Protein AF-A0A8J4QZ03-F1 (afdb_monomer_lite)

Structure (mmCIF, N/CA/C/O backbone):
data_AF-A0A8J4QZ03-F1
#
_entry.id   AF-A0A8J4QZ03-F1
#
loop_
_atom_site.group_PDB
_atom_site.id
_atom_site.type_symbol
_atom_site.label_atom_id
_atom_site.label_alt_id
_atom_site.label_comp_id
_atom_site.label_asym_id
_atom_site.label_entity_id
_atom_site.label_seq_id
_atom_site.pdbx_PDB_ins_code
_atom_site.Cartn_x
_atom_site.Cartn_y
_atom_site.Cartn_z
_atom_site.occupancy
_atom_site.B_iso_or_equiv
_atom_site.auth_seq_id
_atom_site.auth_comp_id
_atom_site.auth_asym_id
_atom_site.auth_atom_id
_atom_site.pdbx_PDB_model_num
ATOM 1 N N . MET A 1 1 ? -11.350 -13.907 9.955 1.00 65.81 1 MET A N 1
ATOM 2 C CA . MET A 1 1 ? -10.032 -13.743 9.320 1.00 65.81 1 MET A CA 1
ATOM 3 C C . MET A 1 1 ? -10.168 -13.175 7.910 1.00 65.81 1 MET A C 1
ATOM 5 O O . MET A 1 1 ? -9.993 -11.976 7.788 1.00 65.81 1 MET A O 1
ATOM 9 N N . GLU A 1 2 ? -10.685 -13.909 6.910 1.00 81.50 2 GLU A N 1
ATOM 10 C CA . GLU A 1 2 ? -10.720 -13.443 5.498 1.00 81.50 2 GLU A CA 1
ATOM 11 C C . GLU A 1 2 ? -11.316 -12.037 5.253 1.00 81.50 2 GLU A C 1
ATOM 13 O O . GLU A 1 2 ? -10.831 -11.288 4.402 1.00 81.50 2 GLU A O 1
ATOM 18 N N . CYS A 1 3 ? -12.365 -11.654 5.993 1.00 89.00 3 CYS A N 1
ATOM 19 C CA . CYS A 1 3 ? -12.961 -10.316 5.897 1.00 89.00 3 CYS A CA 1
ATOM 20 C C . CYS A 1 3 ? -12.033 -9.217 6.450 1.00 89.00 3 CYS A C 1
ATOM 22 O O . CYS A 1 3 ? -11.897 -8.163 5.829 1.00 89.00 3 CYS A O 1
ATOM 24 N N . LEU A 1 4 ? -11.366 -9.479 7.582 1.00 94.00 4 LEU A N 1
ATOM 25 C CA . LEU A 1 4 ? -10.392 -8.561 8.176 1.00 94.00 4 LEU A CA 1
ATOM 26 C C . LEU A 1 4 ? -9.194 -8.392 7.240 1.00 94.00 4 LEU A C 1
ATOM 28 O O . LEU A 1 4 ? -8.850 -7.261 6.917 1.00 94.00 4 LEU A O 1
ATOM 32 N N . ASP A 1 5 ? -8.647 -9.492 6.720 1.00 93.31 5 ASP A N 1
ATOM 33 C CA . ASP A 1 5 ? -7.502 -9.464 5.799 1.00 93.31 5 ASP A CA 1
ATOM 34 C C . ASP A 1 5 ? -7.834 -8.695 4.510 1.00 93.31 5 ASP A C 1
ATOM 36 O O . ASP A 1 5 ? -7.033 -7.907 4.002 1.00 93.31 5 ASP A O 1
ATOM 40 N N . SER A 1 6 ? -9.056 -8.869 3.993 1.00 94.38 6 SER A N 1
ATOM 41 C CA . SER A 1 6 ? -9.525 -8.151 2.805 1.00 94.38 6 SER A CA 1
ATOM 42 C C . SER A 1 6 ? -9.676 -6.652 3.061 1.00 94.38 6 SER A C 1
ATOM 44 O O . SER A 1 6 ? -9.215 -5.852 2.250 1.00 94.38 6 SER A O 1
ATOM 46 N N . LEU A 1 7 ? -10.294 -6.250 4.178 1.00 96.62 7 LEU A N 1
ATOM 47 C CA . LEU A 1 7 ? -10.425 -4.835 4.547 1.00 96.62 7 LEU A CA 1
ATOM 48 C C . LEU A 1 7 ? -9.070 -4.205 4.872 1.00 96.62 7 LEU A C 1
ATOM 50 O O . LEU A 1 7 ? -8.825 -3.055 4.513 1.00 96.62 7 LEU A O 1
ATOM 54 N N . HIS A 1 8 ? -8.172 -4.963 5.491 1.00 97.19 8 HIS A N 1
ATOM 55 C CA . HIS A 1 8 ? -6.810 -4.537 5.754 1.00 97.19 8 HIS A CA 1
ATOM 56 C C . HIS A 1 8 ? -6.030 -4.289 4.455 1.00 97.19 8 HIS A C 1
ATOM 58 O O . HIS A 1 8 ? -5.353 -3.272 4.335 1.00 97.19 8 HIS A O 1
ATOM 64 N N . ALA A 1 9 ? -6.197 -5.128 3.429 1.00 96.81 9 ALA A N 1
ATOM 65 C CA . ALA A 1 9 ? -5.611 -4.870 2.114 1.00 96.81 9 ALA A CA 1
ATOM 66 C C . ALA A 1 9 ? -6.132 -3.566 1.477 1.00 96.81 9 ALA A C 1
ATOM 68 O O . ALA A 1 9 ? -5.378 -2.855 0.811 1.00 96.81 9 ALA A O 1
ATOM 69 N N . VAL A 1 10 ? -7.413 -3.232 1.682 1.00 97.06 10 VAL A N 1
ATOM 70 C CA . VAL A 1 10 ? -7.978 -1.941 1.248 1.00 97.06 10 VAL A CA 1
ATOM 71 C C . VAL A 1 10 ? -7.365 -0.791 2.040 1.00 97.06 10 VAL A C 1
ATOM 73 O O . VAL A 1 10 ? -6.988 0.214 1.446 1.00 97.06 10 VAL A O 1
ATOM 76 N N . TYR A 1 11 ? -7.214 -0.948 3.354 1.00 97.62 11 TYR A N 1
ATOM 77 C CA . TYR A 1 11 ? -6.555 0.025 4.223 1.00 97.62 11 TYR A CA 1
ATOM 78 C C . TYR A 1 11 ? -5.121 0.319 3.778 1.00 97.62 11 TYR A C 1
ATOM 80 O O . TYR A 1 11 ? -4.787 1.476 3.532 1.00 97.62 11 TYR A O 1
ATOM 88 N N . GLU A 1 12 ? -4.308 -0.715 3.564 1.00 97.38 12 GLU A N 1
ATOM 89 C CA . GLU A 1 12 ? -2.944 -0.551 3.057 1.00 97.38 12 GLU A CA 1
ATOM 90 C C . GLU A 1 12 ? -2.931 0.085 1.659 1.00 97.38 12 GLU A C 1
ATOM 92 O O . GLU A 1 12 ? -2.078 0.919 1.366 1.00 97.38 12 GLU A O 1
ATOM 97 N N . SER A 1 13 ? -3.919 -0.213 0.807 1.00 96.25 13 SER A N 1
ATOM 98 C CA . SER A 1 13 ? -4.039 0.460 -0.490 1.00 96.25 13 SER A CA 1
ATOM 99 C C . SER A 1 13 ? -4.408 1.938 -0.382 1.00 96.25 13 SER A C 1
ATOM 101 O O . SER A 1 13 ? -3.940 2.723 -1.205 1.00 96.25 13 SER A O 1
ATOM 103 N N . LEU A 1 14 ? -5.235 2.326 0.590 1.00 96.06 14 LEU A N 1
ATOM 104 C CA . LEU A 1 14 ? -5.621 3.721 0.819 1.00 96.06 14 LEU A CA 1
ATOM 105 C C . LEU A 1 14 ? -4.484 4.545 1.432 1.00 96.06 14 LEU A C 1
ATOM 107 O O . LEU A 1 14 ? -4.408 5.741 1.170 1.00 96.06 14 LEU A O 1
ATOM 111 N N . LYS A 1 15 ? -3.561 3.927 2.180 1.00 95.69 15 LYS A N 1
ATOM 112 C CA . LYS A 1 15 ? -2.344 4.603 2.674 1.00 95.69 15 LYS A CA 1
ATOM 113 C C . LYS A 1 15 ? -1.478 5.168 1.546 1.00 95.69 15 LYS A C 1
ATOM 115 O O . LYS A 1 15 ? -0.736 6.120 1.765 1.00 95.69 15 LYS A O 1
ATOM 120 N N . LEU A 1 16 ? -1.587 4.598 0.347 1.00 95.00 16 LEU A N 1
ATOM 121 C CA . LEU A 1 16 ? -0.854 5.025 -0.840 1.00 95.00 16 LEU A CA 1
ATOM 122 C C . LEU A 1 16 ? -1.596 6.080 -1.680 1.00 95.00 16 LEU A C 1
ATOM 124 O O . LEU A 1 16 ? -1.111 6.428 -2.753 1.00 95.00 16 LEU A O 1
ATOM 128 N N . ASP A 1 17 ? -2.754 6.577 -1.239 1.00 93.50 17 ASP A N 1
ATOM 129 C CA . ASP A 1 17 ? -3.542 7.600 -1.938 1.00 93.50 17 ASP A CA 1
ATOM 130 C C . ASP A 1 17 ? -3.870 8.769 -0.994 1.00 93.50 17 ASP A C 1
ATOM 132 O O . ASP A 1 17 ? -4.771 8.695 -0.151 1.00 93.50 17 ASP A O 1
ATOM 136 N N . ILE A 1 18 ? -3.147 9.882 -1.149 1.00 90.38 18 ILE A N 1
ATOM 137 C CA . ILE A 1 18 ? -3.282 11.048 -0.261 1.00 90.38 18 ILE A CA 1
ATOM 138 C C . ILE A 1 18 ? -4.653 11.726 -0.373 1.00 90.38 18 ILE A C 1
ATOM 140 O O . ILE A 1 18 ? -5.092 12.396 0.566 1.00 90.38 18 ILE A O 1
ATOM 144 N N . LEU A 1 19 ? -5.357 11.546 -1.496 1.00 90.62 19 LEU A N 1
ATOM 145 C CA . LEU A 1 19 ? -6.656 12.173 -1.745 1.00 90.62 19 LEU A CA 1
ATOM 146 C C . LEU A 1 19 ? -7.778 11.486 -0.959 1.00 90.62 19 LEU A C 1
ATOM 148 O O . LEU A 1 19 ? -8.842 12.068 -0.747 1.00 90.62 19 LEU A O 1
ATOM 152 N N . ARG A 1 20 ? -7.541 10.258 -0.487 1.00 92.56 20 ARG A N 1
ATOM 153 C CA . ARG A 1 20 ? -8.526 9.410 0.197 1.00 92.56 20 ARG A CA 1
ATOM 154 C C . ARG A 1 20 ? -8.334 9.369 1.716 1.00 92.56 20 ARG A C 1
ATOM 156 O O . ARG A 1 20 ? -8.842 8.468 2.383 1.00 92.56 20 ARG A O 1
ATOM 163 N N . LYS A 1 21 ? -7.654 10.366 2.296 1.00 91.88 21 LYS A N 1
ATOM 164 C CA . LYS A 1 21 ? -7.345 10.424 3.738 1.00 91.88 21 LYS A CA 1
ATOM 165 C C . LYS A 1 21 ? -8.576 10.258 4.640 1.00 91.88 21 LYS A C 1
ATOM 167 O O . LYS A 1 21 ? -8.521 9.523 5.620 1.00 91.88 21 LYS A O 1
ATOM 172 N N . ARG A 1 22 ? -9.702 10.895 4.304 1.00 94.38 22 ARG A N 1
ATOM 173 C CA . ARG A 1 22 ? -10.942 10.778 5.096 1.00 94.38 22 ARG A CA 1
ATOM 174 C C . ARG A 1 22 ? -11.507 9.355 5.077 1.00 94.38 22 ARG A C 1
ATOM 176 O O . ARG A 1 22 ? -12.010 8.882 6.091 1.00 94.38 22 ARG A O 1
ATOM 183 N N . ASP A 1 23 ? -11.427 8.674 3.937 1.00 95.88 23 ASP A N 1
ATOM 184 C CA . ASP A 1 23 ? -11.878 7.287 3.817 1.00 95.88 23 ASP A CA 1
ATOM 185 C C . ASP A 1 23 ? -10.976 6.343 4.615 1.00 95.88 23 ASP A C 1
ATOM 187 O O . ASP A 1 23 ? -11.475 5.433 5.274 1.00 95.88 23 ASP A O 1
ATOM 191 N N . LEU A 1 24 ? -9.663 6.601 4.612 1.00 96.00 24 LEU A N 1
ATOM 192 C CA . LEU A 1 24 ? -8.692 5.886 5.437 1.00 96.00 24 LEU A CA 1
ATOM 193 C C . LEU A 1 24 ? -9.003 6.043 6.936 1.00 96.00 24 LEU A C 1
ATOM 195 O O . LEU A 1 24 ? -9.049 5.045 7.652 1.00 96.00 24 LEU A O 1
ATOM 199 N N . GLU A 1 25 ? -9.289 7.267 7.395 1.00 95.00 25 GLU A N 1
ATOM 200 C CA . GLU A 1 25 ? -9.664 7.568 8.789 1.00 95.00 25 GLU A CA 1
ATOM 201 C C . GLU A 1 25 ? -10.963 6.863 9.224 1.00 95.00 25 GLU A C 1
ATOM 203 O O . GLU A 1 25 ? -11.067 6.365 10.346 1.00 95.00 25 GLU A O 1
ATOM 208 N N . LEU A 1 26 ? -11.965 6.777 8.346 1.00 96.31 26 LEU A N 1
ATOM 209 C CA . LEU A 1 26 ? -13.201 6.043 8.639 1.00 96.31 26 LEU A CA 1
ATOM 210 C C . LEU A 1 26 ? -12.973 4.528 8.655 1.00 96.31 26 LEU A C 1
ATOM 212 O O . LEU A 1 26 ? -13.487 3.830 9.535 1.00 96.31 26 LEU A O 1
ATOM 216 N N . LEU A 1 27 ? -12.195 4.019 7.698 1.00 97.44 27 LEU A N 1
ATOM 217 C CA . LEU A 1 27 ? -11.893 2.598 7.589 1.00 97.44 27 LEU A CA 1
ATOM 218 C C . LEU A 1 27 ? -11.082 2.104 8.788 1.00 97.44 27 LEU A C 1
ATOM 220 O O . LEU A 1 27 ? -11.398 1.041 9.317 1.00 97.44 27 LEU A O 1
ATOM 224 N N . VAL A 1 28 ? -10.093 2.868 9.262 1.00 96.81 28 VAL A N 1
ATOM 225 C CA . VAL A 1 28 ? -9.282 2.456 10.417 1.00 96.81 28 VAL A CA 1
ATOM 226 C C . VAL A 1 28 ? -10.122 2.345 11.691 1.00 96.81 28 VAL A C 1
ATOM 228 O O . VAL A 1 28 ? -9.954 1.398 12.450 1.00 96.81 28 VAL A O 1
ATOM 231 N N . VAL A 1 29 ? -11.113 3.222 11.899 1.00 96.00 29 VAL A N 1
ATOM 232 C CA . VAL A 1 29 ? -12.033 3.108 13.046 1.00 96.00 29 VAL A CA 1
ATOM 233 C C . VAL A 1 29 ? -12.841 1.811 12.979 1.00 96.00 29 VAL A C 1
ATOM 235 O O . VAL A 1 29 ? -13.009 1.142 14.002 1.00 96.00 29 VAL A O 1
ATOM 238 N N . LEU A 1 30 ? -13.341 1.449 11.794 1.00 96.62 30 LEU A N 1
ATOM 239 C CA . LEU A 1 30 ? -14.047 0.185 11.581 1.00 96.62 30 LEU A CA 1
ATOM 240 C C . LEU A 1 30 ? -13.120 -1.011 11.831 1.00 96.62 30 LEU A C 1
ATOM 242 O O . LEU A 1 30 ? -13.494 -1.924 12.564 1.00 96.62 30 LEU A O 1
ATOM 246 N N . LEU A 1 31 ? -11.917 -0.980 11.261 1.00 97.00 31 LEU A N 1
ATOM 247 C CA . LEU A 1 31 ? -10.909 -2.024 11.403 1.00 97.00 31 LEU A CA 1
ATOM 248 C C . LEU A 1 31 ? -10.495 -2.236 12.859 1.00 97.00 31 LEU A C 1
ATOM 250 O O . LEU A 1 31 ? -10.474 -3.378 13.302 1.00 97.00 31 LEU A O 1
ATOM 254 N N . CYS A 1 32 ? -10.271 -1.172 13.634 1.00 95.31 32 CYS A N 1
ATOM 255 C CA . CYS A 1 32 ? -10.000 -1.287 15.066 1.00 95.31 32 CYS A CA 1
ATOM 256 C C . CYS A 1 32 ? -11.162 -1.949 15.820 1.00 95.31 32 CYS A C 1
ATOM 258 O O . CYS A 1 32 ? -10.926 -2.809 16.663 1.00 95.31 32 CYS A O 1
ATOM 260 N N . ASN A 1 33 ? -12.419 -1.598 15.515 1.00 94.19 33 ASN A N 1
ATOM 261 C CA . ASN A 1 33 ? -13.569 -2.246 16.159 1.00 94.19 33 ASN A CA 1
ATOM 262 C C . ASN A 1 33 ? -13.641 -3.744 15.805 1.00 94.19 33 ASN A C 1
ATOM 264 O O . ASN A 1 33 ? -13.931 -4.555 16.681 1.00 94.19 33 ASN A O 1
ATOM 268 N N . ILE A 1 34 ? -13.380 -4.108 14.543 1.00 95.25 34 ILE A N 1
ATOM 269 C CA . ILE A 1 34 ? -13.375 -5.504 14.083 1.00 95.25 34 ILE A CA 1
ATOM 270 C C . ILE A 1 34 ? -12.225 -6.278 14.734 1.00 95.25 34 ILE A C 1
ATOM 272 O O . ILE A 1 34 ? -12.466 -7.343 15.289 1.00 95.25 34 ILE A O 1
ATOM 276 N N . ALA A 1 35 ? -11.002 -5.747 14.703 1.00 93.94 35 ALA A N 1
ATOM 277 C CA . ALA A 1 35 ? -9.828 -6.381 15.298 1.00 93.94 35 ALA A CA 1
ATOM 278 C C . ALA A 1 35 ? -10.014 -6.592 16.806 1.00 93.94 35 ALA A C 1
ATOM 280 O O . ALA A 1 35 ? -9.838 -7.703 17.294 1.00 93.94 35 ALA A O 1
ATOM 281 N N . ASN A 1 36 ? -10.493 -5.572 17.526 1.00 92.56 36 ASN A N 1
ATOM 282 C CA . ASN A 1 36 ? -10.811 -5.678 18.949 1.00 92.56 36 ASN A CA 1
ATOM 283 C C . ASN A 1 36 ? -11.913 -6.714 19.229 1.00 92.56 36 ASN A C 1
ATOM 285 O O . ASN A 1 36 ? -11.828 -7.460 20.197 1.00 92.56 36 ASN A O 1
ATOM 289 N N . PHE A 1 37 ? -12.947 -6.781 18.385 1.00 92.88 37 PHE A N 1
ATOM 290 C CA . PHE A 1 37 ? -14.005 -7.787 18.511 1.00 92.88 37 PHE A CA 1
ATOM 291 C 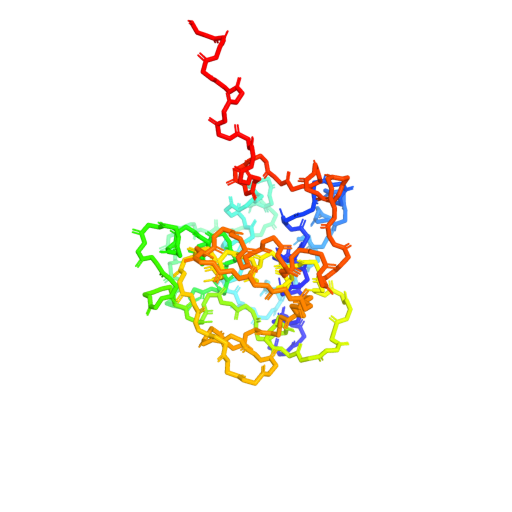C . PHE A 1 37 ? -13.498 -9.216 18.260 1.00 92.88 37 PHE A C 1
ATOM 293 O O . PHE A 1 37 ? -13.959 -10.150 18.909 1.00 92.88 37 PHE A O 1
ATOM 300 N N . LEU A 1 38 ? -12.560 -9.387 17.326 1.00 92.44 38 LEU A N 1
ATOM 301 C CA . LEU A 1 38 ? -11.966 -10.680 16.984 1.00 92.44 38 LEU A CA 1
ATOM 302 C C . LEU A 1 38 ? -10.814 -11.092 17.918 1.00 92.44 38 LEU A C 1
ATOM 304 O O . LEU A 1 38 ? -10.389 -12.241 17.854 1.00 92.44 38 LEU A O 1
ATOM 308 N N . GLY A 1 39 ? -10.326 -10.192 18.779 1.00 90.50 39 GLY A N 1
ATOM 309 C CA . GLY A 1 39 ? -9.144 -10.429 19.618 1.00 90.50 39 GLY A CA 1
ATOM 310 C C . GLY A 1 39 ? -7.817 -10.372 18.849 1.00 90.50 39 GLY A C 1
ATOM 311 O O . GLY A 1 39 ? -6.822 -10.930 19.296 1.00 90.50 39 GLY A O 1
ATOM 312 N N . GLU A 1 40 ? -7.796 -9.712 17.690 1.00 91.75 40 GLU A N 1
ATOM 313 C CA . GLU A 1 40 ? -6.627 -9.594 16.809 1.00 91.75 40 GLU A CA 1
ATOM 314 C C . GLU A 1 40 ? -5.741 -8.416 17.249 1.00 91.75 40 GLU A C 1
ATOM 316 O O . GLU A 1 40 ? -5.746 -7.334 16.652 1.00 91.75 40 GLU A O 1
ATOM 321 N N . GLU A 1 41 ? -5.001 -8.606 18.343 1.00 90.69 41 GLU A N 1
ATOM 322 C CA . GLU A 1 41 ? -4.217 -7.544 18.992 1.00 90.69 41 GLU A CA 1
ATOM 323 C C . GLU A 1 41 ? -3.105 -6.969 18.101 1.00 90.69 41 GLU A C 1
ATOM 325 O O . GLU A 1 41 ? -2.864 -5.764 18.143 1.00 90.69 41 GLU A O 1
ATOM 330 N N . SER A 1 42 ? -2.461 -7.779 17.250 1.00 91.62 42 SER A N 1
ATOM 331 C CA . SER A 1 42 ? -1.412 -7.289 16.337 1.00 91.62 42 SER A CA 1
ATOM 332 C C . SER A 1 42 ? -1.950 -6.372 15.246 1.00 91.62 42 SER A C 1
ATOM 334 O O . SER A 1 42 ? -1.310 -5.381 14.892 1.00 91.62 42 SER A O 1
ATOM 336 N N . TYR A 1 43 ? -3.139 -6.671 14.724 1.00 93.56 43 TYR A N 1
ATOM 337 C CA . TYR A 1 43 ? -3.839 -5.781 13.806 1.00 93.56 43 TYR A CA 1
ATOM 338 C C . TYR A 1 43 ? -4.213 -4.472 14.498 1.00 93.56 43 TYR A C 1
ATOM 340 O O . TYR A 1 43 ? -4.013 -3.396 13.936 1.00 93.56 43 TYR A O 1
ATOM 348 N N . LEU A 1 44 ? -4.719 -4.552 15.731 1.00 92.56 44 LEU A N 1
ATOM 349 C CA . LEU A 1 44 ? -5.078 -3.372 16.507 1.00 92.56 44 LEU A CA 1
ATOM 350 C C . LEU A 1 44 ? -3.855 -2.484 16.803 1.00 92.56 44 LEU A C 1
ATOM 352 O O . LEU A 1 44 ? -3.942 -1.272 16.601 1.00 92.56 44 LEU A O 1
ATOM 356 N N . ASP A 1 45 ? -2.721 -3.075 17.198 1.00 91.38 45 ASP A N 1
ATOM 357 C CA . ASP A 1 45 ? -1.449 -2.365 17.400 1.00 91.38 45 ASP A CA 1
ATOM 358 C C . ASP A 1 45 ? -1.002 -1.659 16.118 1.00 91.38 45 ASP A C 1
ATOM 360 O O . ASP A 1 45 ? -0.757 -0.452 16.127 1.00 91.38 45 ASP A O 1
ATOM 364 N N . HIS A 1 46 ? -0.996 -2.373 14.987 1.00 93.88 46 HIS A N 1
ATOM 365 C CA . HIS A 1 46 ? -0.636 -1.813 13.682 1.00 93.88 46 HIS A CA 1
ATOM 366 C C . HIS A 1 46 ? -1.451 -0.559 13.344 1.00 93.88 46 HIS A C 1
ATOM 368 O O . HIS A 1 46 ? -0.888 0.469 12.965 1.00 93.88 46 HIS A O 1
ATOM 374 N N . TYR A 1 47 ? -2.768 -0.595 13.556 1.00 94.94 47 TYR A N 1
ATOM 375 C CA . TYR A 1 47 ? -3.638 0.559 13.312 1.00 94.94 47 TYR A CA 1
ATOM 376 C C . TYR A 1 47 ? -3.397 1.716 14.285 1.00 94.94 47 TYR A C 1
ATOM 378 O O . TYR A 1 47 ? -3.453 2.877 13.882 1.00 94.94 47 TYR A O 1
ATOM 386 N N . VAL A 1 48 ? -3.124 1.432 15.560 1.00 92.00 48 VAL A N 1
ATOM 387 C CA . VAL A 1 48 ? -2.837 2.465 16.567 1.00 92.00 48 VAL A CA 1
ATOM 388 C C . VAL A 1 48 ? -1.481 3.123 16.320 1.00 92.00 48 VAL A C 1
ATOM 390 O O . VAL A 1 48 ? -1.349 4.326 16.543 1.00 92.00 48 VAL A O 1
ATOM 393 N N . ARG A 1 49 ? -0.486 2.387 15.818 1.00 90.94 49 ARG A N 1
ATOM 394 C CA . ARG A 1 49 ? 0.809 2.959 15.424 1.00 90.94 49 ARG A CA 1
ATOM 395 C C . ARG A 1 49 ? 0.668 3.948 14.270 1.00 90.94 49 ARG A C 1
ATOM 397 O O . ARG A 1 49 ? 1.308 4.996 14.303 1.00 90.94 49 ARG A O 1
ATOM 404 N N . ASP A 1 50 ? -0.208 3.654 13.312 1.00 92.38 50 ASP A N 1
ATOM 405 C CA . ASP A 1 50 ? -0.543 4.577 12.223 1.00 92.38 50 ASP A CA 1
ATOM 406 C C . ASP A 1 50 ? -1.445 5.741 12.701 1.00 92.38 50 ASP A C 1
ATOM 408 O O . ASP A 1 50 ? -1.311 6.871 12.228 1.00 92.38 50 ASP A O 1
ATOM 412 N N . PHE A 1 51 ? -2.339 5.499 13.672 1.00 92.69 51 PHE A N 1
ATOM 413 C CA . PHE A 1 51 ? -3.292 6.480 14.213 1.00 92.69 51 PHE A CA 1
ATOM 414 C C . PHE A 1 51 ? -3.304 6.511 15.758 1.00 92.69 51 PHE A C 1
ATOM 416 O O . PHE A 1 51 ? -4.263 6.044 16.391 1.00 92.69 51 PHE A O 1
ATOM 423 N N . PRO A 1 52 ? -2.309 7.156 16.405 1.00 89.38 52 PRO A N 1
ATOM 424 C CA . PRO A 1 52 ? -2.156 7.130 17.867 1.00 89.38 52 PRO A CA 1
ATOM 425 C C . PRO A 1 52 ? -3.355 7.677 18.651 1.00 89.38 52 PRO A C 1
ATOM 427 O O . PRO A 1 52 ? -3.572 7.307 19.807 1.00 89.38 52 PRO A O 1
ATOM 430 N N . GLY A 1 53 ? -4.173 8.534 18.026 1.00 88.69 53 GLY A N 1
ATOM 431 C CA . GLY A 1 53 ? -5.401 9.071 18.618 1.00 88.69 53 GLY A CA 1
ATOM 432 C C . GLY A 1 53 ? -6.455 8.011 18.969 1.00 88.69 53 GLY A C 1
ATOM 433 O O . GLY A 1 53 ? -7.321 8.278 19.802 1.00 88.69 53 GLY A O 1
ATOM 434 N N . LEU A 1 54 ? -6.375 6.807 18.390 1.00 87.06 54 LEU A N 1
ATOM 435 C CA . LEU A 1 54 ? -7.307 5.704 18.649 1.00 87.06 54 LEU A CA 1
ATOM 436 C C . LEU A 1 54 ? -6.969 4.903 19.916 1.00 87.06 54 LEU A C 1
ATOM 438 O O . LEU A 1 54 ? -7.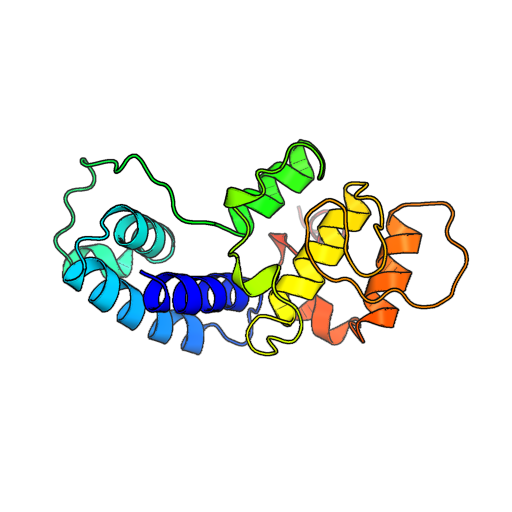859 4.260 20.471 1.00 87.06 54 LEU A O 1
ATOM 442 N N . SER A 1 55 ? -5.733 4.991 20.419 1.00 83.94 55 SER A N 1
ATOM 443 C CA . SER A 1 55 ? -5.234 4.227 21.581 1.00 83.94 55 SER A CA 1
ATOM 444 C C . SER A 1 55 ? -6.158 4.291 22.804 1.00 83.94 55 SER A C 1
ATOM 446 O O . SER A 1 55 ? -6.521 3.267 23.381 1.00 83.94 55 SER A O 1
ATOM 448 N N . LYS A 1 56 ? -6.620 5.497 23.158 1.00 81.50 56 LYS A N 1
ATOM 449 C CA . LYS A 1 56 ? -7.475 5.743 24.332 1.00 81.50 56 LYS A CA 1
ATOM 450 C C . LYS A 1 56 ? -8.818 5.018 24.273 1.00 81.50 56 LYS A C 1
ATOM 452 O O . LYS A 1 56 ? -9.406 4.753 25.315 1.00 81.50 56 LYS A O 1
ATOM 457 N N . LYS A 1 57 ? -9.325 4.738 23.070 1.00 82.75 57 LYS A N 1
ATOM 458 C CA . LYS A 1 57 ? -10.640 4.119 22.876 1.00 82.75 57 LYS A CA 1
ATOM 459 C C . LYS A 1 57 ? -10.613 2.615 23.146 1.00 82.75 57 LYS A C 1
ATOM 461 O O . LYS A 1 57 ? -11.616 2.073 23.594 1.00 82.75 57 LYS A O 1
ATOM 466 N N . PHE A 1 58 ? -9.487 1.964 22.870 1.00 78.19 58 PHE A N 1
ATOM 467 C CA . PHE A 1 58 ? -9.375 0.507 22.915 1.00 78.19 58 PHE A CA 1
ATOM 468 C C . PHE A 1 58 ? -8.591 -0.009 24.126 1.00 78.19 58 PHE A C 1
ATOM 470 O O . PHE A 1 58 ? -8.412 -1.211 24.253 1.00 78.19 58 PHE A O 1
ATOM 477 N N . GLY A 1 59 ? -8.164 0.879 25.034 1.00 68.94 59 GLY A N 1
ATOM 478 C CA . GLY A 1 59 ? -7.578 0.486 26.320 1.00 68.94 59 GLY A CA 1
ATOM 479 C C . GLY A 1 59 ? -6.340 -0.403 26.188 1.00 68.94 59 GLY A C 1
ATOM 480 O O . GLY A 1 59 ? -6.127 -1.259 27.039 1.00 68.94 59 GLY A O 1
ATOM 481 N N . MET A 1 60 ? -5.561 -0.228 25.114 1.00 66.31 60 MET A N 1
ATOM 482 C CA . MET A 1 60 ? -4.385 -1.056 24.859 1.00 66.31 60 MET A CA 1
ATOM 483 C C . MET A 1 60 ? -3.278 -0.748 25.863 1.00 66.31 60 MET A C 1
ATOM 485 O O . MET A 1 60 ? -2.842 0.399 25.985 1.00 66.31 60 MET A O 1
ATOM 489 N N . ASP A 1 61 ? -2.793 -1.791 26.529 1.00 63.03 61 ASP A N 1
ATOM 490 C CA . ASP A 1 61 ? -1.531 -1.753 27.253 1.00 63.03 61 ASP A CA 1
ATOM 491 C C . ASP A 1 61 ? -0.428 -2.133 26.253 1.00 63.03 61 ASP A C 1
ATOM 493 O O . ASP A 1 61 ? -0.361 -3.274 25.794 1.00 63.03 61 ASP A O 1
ATOM 497 N N . MET A 1 62 ? 0.405 -1.162 25.857 1.00 56.75 62 MET A N 1
ATOM 498 C CA . MET A 1 62 ? 1.409 -1.265 24.771 1.00 56.75 62 MET A CA 1
ATOM 499 C C . MET A 1 62 ? 2.548 -2.275 25.047 1.00 56.75 62 MET A C 1
ATOM 501 O O . MET A 1 62 ? 3.607 -2.231 24.424 1.00 56.75 62 MET A O 1
ATOM 505 N N . THR A 1 63 ? 2.378 -3.158 26.028 1.00 57.06 63 THR A N 1
ATOM 506 C CA . THR A 1 63 ? 3.388 -4.086 26.544 1.00 57.06 63 THR A CA 1
ATOM 507 C C . THR A 1 63 ? 3.240 -5.507 25.996 1.00 57.06 63 THR A C 1
ATOM 509 O O . THR A 1 63 ? 4.165 -6.310 26.135 1.00 57.06 63 THR A O 1
ATOM 512 N N . SER A 1 64 ? 2.122 -5.826 25.335 1.00 54.47 64 SER A N 1
ATOM 513 C CA . SER A 1 64 ? 1.860 -7.141 24.741 1.00 54.47 64 SER A CA 1
ATOM 514 C C . SER A 1 64 ? 2.138 -7.123 23.235 1.00 54.47 64 SER A C 1
ATOM 516 O O . SER A 1 64 ? 1.339 -6.683 22.418 1.00 54.47 64 SER A O 1
ATOM 518 N N . CYS A 1 65 ? 3.328 -7.588 22.855 1.00 53.91 65 CYS A N 1
ATOM 519 C CA . CYS A 1 65 ? 3.687 -7.755 21.452 1.00 53.91 65 CYS A CA 1
ATOM 520 C C . CYS A 1 65 ? 3.216 -9.139 20.981 1.00 53.91 65 CYS A C 1
ATOM 522 O O . CYS A 1 65 ? 3.791 -10.164 21.362 1.00 53.91 65 CYS A O 1
ATOM 524 N N . SER A 1 66 ? 2.149 -9.172 20.183 1.00 57.53 66 SER A N 1
ATOM 525 C CA . SER A 1 66 ? 1.748 -10.370 19.439 1.00 57.53 66 SER A CA 1
ATOM 526 C C . SER A 1 66 ? 2.860 -10.793 18.464 1.00 57.53 66 SER A C 1
ATOM 528 O O . SER A 1 66 ? 3.611 -9.966 17.949 1.00 57.53 66 SER A O 1
ATOM 530 N N . ARG A 1 67 ? 2.989 -12.105 18.223 1.00 61.94 67 ARG A N 1
ATOM 531 C CA . ARG A 1 67 ? 4.033 -12.680 17.354 1.00 61.94 67 ARG A CA 1
ATOM 532 C C . ARG A 1 67 ? 3.744 -12.537 15.859 1.00 61.94 67 ARG A C 1
ATOM 534 O O . ARG A 1 67 ? 4.689 -12.577 15.076 1.00 61.94 67 ARG A O 1
ATOM 541 N N . GLU A 1 68 ? 2.481 -12.403 15.461 1.00 74.75 68 GLU A N 1
ATOM 542 C CA . GLU A 1 68 ? 2.094 -12.338 14.048 1.00 74.75 68 GLU A CA 1
ATOM 543 C C . GLU A 1 68 ? 1.859 -10.892 13.636 1.00 74.75 68 GLU A C 1
ATOM 545 O O . GLU A 1 68 ? 0.877 -10.265 14.028 1.00 74.75 68 GLU A O 1
ATOM 550 N N . ILE A 1 69 ? 2.798 -10.352 12.864 1.00 86.44 69 ILE A N 1
ATOM 551 C CA . ILE A 1 69 ? 2.753 -8.969 12.406 1.00 86.44 69 ILE A CA 1
ATOM 552 C C . ILE A 1 69 ? 1.892 -8.910 11.138 1.00 86.44 69 ILE A C 1
ATOM 554 O O . ILE A 1 69 ? 2.183 -9.643 10.191 1.00 86.44 69 ILE A O 1
ATOM 558 N N . PRO A 1 70 ? 0.871 -8.038 11.070 1.00 92.62 70 PRO A N 1
ATOM 559 C CA . PRO A 1 70 ? 0.056 -7.917 9.872 1.00 92.62 70 PRO A CA 1
ATOM 560 C C . PRO A 1 70 ? 0.889 -7.431 8.671 1.00 92.62 70 PRO A C 1
ATOM 562 O O . PRO A 1 70 ? 1.909 -6.737 8.861 1.00 92.62 70 PRO A O 1
ATOM 565 N N . PRO A 1 71 ? 0.456 -7.770 7.439 1.00 94.56 71 PRO A N 1
ATOM 566 C CA . PRO A 1 71 ? 1.067 -7.266 6.216 1.00 94.56 71 PRO A CA 1
ATOM 567 C C . PRO A 1 71 ? 1.159 -5.734 6.218 1.00 94.56 71 PRO A C 1
ATOM 569 O O . PRO A 1 71 ? 0.325 -5.036 6.784 1.00 94.56 71 PRO A O 1
ATOM 572 N N . SER A 1 72 ? 2.191 -5.170 5.600 1.00 95.38 72 SER A N 1
ATOM 573 C CA . SER A 1 72 ? 2.363 -3.717 5.557 1.00 95.38 72 SER A CA 1
ATOM 574 C C . SER A 1 72 ? 3.056 -3.320 4.275 1.00 95.38 72 SER A C 1
ATOM 576 O O . SER A 1 72 ? 4.217 -3.666 4.050 1.00 95.38 72 SER A O 1
ATOM 578 N N . LEU A 1 73 ? 2.368 -2.534 3.447 1.00 95.38 73 LEU A N 1
ATOM 579 C CA . LEU A 1 73 ? 2.931 -2.102 2.173 1.00 95.38 73 LEU A CA 1
ATOM 580 C C . LEU A 1 73 ? 4.108 -1.156 2.362 1.00 95.38 73 LEU A C 1
ATOM 582 O O . LEU A 1 73 ? 5.056 -1.226 1.589 1.00 95.38 73 LEU A O 1
ATOM 586 N N . PHE A 1 74 ? 4.090 -0.310 3.394 1.00 93.94 74 PHE A N 1
ATOM 587 C CA . PHE A 1 74 ? 5.246 0.533 3.698 1.00 93.94 74 PHE A CA 1
ATOM 588 C C . PHE A 1 74 ? 6.447 -0.293 4.157 1.00 93.94 74 PHE A C 1
ATOM 590 O O . PHE A 1 74 ? 7.554 -0.017 3.709 1.00 93.94 74 PHE A O 1
ATOM 597 N N . ARG A 1 75 ? 6.237 -1.342 4.966 1.00 93.56 75 ARG A N 1
ATOM 598 C CA . ARG A 1 75 ? 7.320 -2.255 5.374 1.00 93.56 75 ARG A CA 1
ATOM 599 C C . ARG A 1 75 ? 7.890 -3.004 4.173 1.00 93.56 75 ARG A C 1
ATOM 601 O O . ARG A 1 75 ? 9.104 -3.093 4.013 1.00 93.56 75 ARG A O 1
ATOM 608 N N . TRP A 1 76 ? 7.013 -3.488 3.293 1.00 94.75 76 TRP A N 1
ATOM 609 C CA . TRP A 1 76 ? 7.420 -4.118 2.044 1.00 94.75 76 TRP A CA 1
ATOM 610 C C . TRP A 1 76 ? 8.222 -3.155 1.158 1.00 94.75 76 TRP A C 1
ATOM 612 O O . TRP A 1 76 ? 9.292 -3.525 0.681 1.00 94.75 76 TRP A O 1
ATOM 622 N N . LEU A 1 77 ? 7.741 -1.920 0.963 1.00 92.81 77 LEU A N 1
ATOM 623 C CA . LEU A 1 77 ? 8.412 -0.891 0.161 1.00 92.81 77 LEU A CA 1
ATOM 624 C C . LEU A 1 77 ? 9.784 -0.532 0.734 1.00 92.81 77 LEU A C 1
ATOM 626 O O . LEU A 1 77 ? 10.755 -0.487 -0.014 1.00 92.81 77 LEU A O 1
ATOM 630 N N . GLU A 1 78 ? 9.875 -0.321 2.045 1.00 91.44 78 GLU A N 1
ATOM 631 C CA . GLU A 1 78 ? 11.129 -0.025 2.736 1.00 91.44 78 GLU A CA 1
ATOM 632 C C . GLU A 1 78 ? 12.159 -1.139 2.511 1.00 91.44 78 GLU A C 1
ATOM 634 O O . GLU A 1 78 ? 13.255 -0.878 2.013 1.00 91.44 78 GLU A O 1
ATOM 639 N N . ASN A 1 79 ? 11.779 -2.394 2.767 1.00 90.12 79 ASN A N 1
ATOM 640 C CA . ASN A 1 79 ? 12.646 -3.550 2.536 1.00 90.12 79 ASN A CA 1
ATOM 641 C C . ASN A 1 79 ? 13.022 -3.702 1.051 1.00 90.12 79 ASN A C 1
ATOM 643 O O . ASN A 1 79 ? 14.167 -4.011 0.721 1.00 90.12 79 ASN A O 1
ATOM 647 N N . CYS A 1 80 ? 12.075 -3.457 0.142 1.00 89.38 80 CYS A N 1
ATOM 648 C CA . CYS A 1 80 ? 12.284 -3.533 -1.304 1.00 89.38 80 CYS A CA 1
ATOM 649 C C . CYS A 1 80 ? 13.264 -2.463 -1.807 1.00 89.38 80 CYS A C 1
ATOM 651 O O . CYS A 1 80 ? 14.033 -2.722 -2.736 1.00 89.38 80 CYS A O 1
ATOM 653 N N . LEU A 1 81 ? 13.257 -1.276 -1.199 1.00 87.06 81 LEU A N 1
ATOM 654 C CA . LEU A 1 81 ? 14.173 -0.183 -1.518 1.00 87.06 81 LEU A CA 1
ATOM 655 C C . LEU A 1 81 ? 15.562 -0.391 -0.910 1.00 87.06 81 LEU A C 1
ATOM 657 O O . LEU A 1 81 ? 16.560 -0.133 -1.576 1.00 87.06 81 LEU A O 1
ATOM 661 N N . GLN A 1 82 ? 15.640 -0.887 0.325 1.00 87.88 82 GLN A N 1
ATOM 662 C CA . GLN A 1 82 ? 16.916 -1.096 1.015 1.00 87.88 82 GLN A CA 1
ATOM 663 C C . GLN A 1 82 ? 17.671 -2.336 0.519 1.00 87.88 82 GLN A C 1
ATOM 665 O O . GLN A 1 82 ? 18.903 -2.349 0.507 1.00 87.88 82 GLN A O 1
ATOM 670 N N . HIS A 1 83 ? 16.953 -3.396 0.139 1.00 87.06 83 HIS A N 1
ATOM 671 C CA . HIS A 1 83 ? 17.545 -4.718 -0.101 1.00 87.06 83 HIS A CA 1
ATOM 672 C C . HIS A 1 83 ? 17.182 -5.331 -1.459 1.00 87.06 83 HIS A C 1
ATOM 674 O O . HIS A 1 83 ? 17.682 -6.402 -1.808 1.00 87.06 83 HIS A O 1
ATOM 680 N N . GLY A 1 84 ? 16.333 -4.665 -2.243 1.00 84.12 84 GLY A N 1
ATOM 681 C CA . GLY A 1 84 ? 15.832 -5.177 -3.513 1.00 84.12 84 GLY A CA 1
ATOM 682 C C . GLY A 1 84 ? 14.622 -6.109 -3.366 1.00 84.12 84 GLY A C 1
ATOM 683 O O . GLY A 1 84 ? 14.283 -6.603 -2.289 1.00 84.12 84 GLY A O 1
ATOM 684 N N . SER A 1 85 ? 13.962 -6.386 -4.493 1.00 78.62 85 SER A N 1
ATOM 685 C CA . SER A 1 85 ? 12.685 -7.119 -4.524 1.00 78.62 85 SER A CA 1
ATOM 686 C C . SER A 1 85 ? 12.800 -8.601 -4.156 1.00 78.62 85 SER A C 1
ATOM 688 O O . SER A 1 85 ? 11.807 -9.214 -3.776 1.00 78.62 85 SER A O 1
ATOM 690 N N . SER A 1 86 ? 13.994 -9.193 -4.259 1.00 76.12 86 SER A N 1
ATOM 691 C CA . SER A 1 86 ? 14.238 -10.598 -3.909 1.00 76.12 86 SER A CA 1
ATOM 692 C C . SER A 1 86 ? 14.339 -10.851 -2.406 1.00 76.12 86 SER A C 1
ATOM 694 O O . SER A 1 86 ? 14.275 -12.005 -1.993 1.00 76.12 86 SER A O 1
ATOM 696 N N . VAL A 1 87 ? 14.551 -9.797 -1.610 1.00 76.12 87 VAL A N 1
ATOM 697 C CA . VAL A 1 87 ? 14.728 -9.878 -0.151 1.00 76.12 87 VAL A CA 1
ATOM 698 C C . VAL A 1 87 ? 13.474 -9.410 0.592 1.00 76.12 87 VAL A C 1
ATOM 700 O O . VAL A 1 87 ? 13.227 -9.860 1.708 1.00 76.12 87 VAL A O 1
ATOM 703 N N . ALA A 1 88 ? 12.661 -8.544 -0.020 1.00 80.94 88 ALA A N 1
ATOM 704 C CA . ALA A 1 88 ? 11.401 -8.094 0.563 1.00 80.94 88 ALA A CA 1
ATOM 705 C C . ALA A 1 88 ? 10.461 -9.279 0.846 1.00 80.94 88 ALA A C 1
ATOM 707 O O . ALA A 1 88 ? 10.202 -10.103 -0.036 1.00 80.94 88 ALA A O 1
ATOM 708 N N . ASN A 1 89 ? 9.939 -9.355 2.074 1.00 82.56 89 ASN A N 1
ATOM 709 C CA . ASN A 1 89 ? 9.083 -10.462 2.479 1.00 82.56 89 ASN A CA 1
ATOM 710 C C . ASN A 1 89 ? 7.738 -10.403 1.737 1.00 82.56 89 ASN A C 1
ATOM 712 O O . ASN A 1 89 ? 7.006 -9.423 1.845 1.00 82.56 89 ASN A O 1
ATOM 716 N N . ILE A 1 90 ? 7.393 -11.464 1.006 1.00 85.88 90 ILE A N 1
ATOM 717 C CA . ILE A 1 90 ? 6.105 -11.572 0.306 1.00 85.88 90 ILE A CA 1
ATOM 718 C C . ILE A 1 90 ? 4.935 -11.569 1.299 1.00 85.88 90 ILE A C 1
ATOM 720 O O . ILE A 1 90 ? 3.855 -11.108 0.942 1.00 85.88 90 ILE A O 1
ATOM 724 N N . ASP A 1 91 ? 5.150 -11.993 2.546 1.00 88.19 91 ASP A N 1
ATOM 725 C CA . ASP A 1 91 ? 4.120 -11.963 3.589 1.00 88.19 91 ASP A CA 1
ATOM 726 C C . ASP A 1 91 ? 3.719 -10.527 3.975 1.00 88.19 91 ASP A C 1
ATOM 728 O O . ASP A 1 91 ? 2.614 -10.305 4.465 1.00 88.19 91 ASP A O 1
ATOM 732 N N . ASP A 1 92 ? 4.569 -9.527 3.694 1.00 92.06 92 ASP A N 1
ATOM 733 C CA . ASP A 1 92 ? 4.214 -8.115 3.871 1.00 92.06 92 ASP A CA 1
ATOM 734 C C . ASP A 1 92 ? 3.278 -7.596 2.763 1.00 92.06 92 ASP A C 1
ATOM 736 O O . ASP A 1 92 ? 2.729 -6.501 2.898 1.00 92.06 92 ASP A O 1
ATOM 740 N N . LEU A 1 93 ? 3.062 -8.357 1.680 1.00 92.81 93 LEU A N 1
ATOM 741 C CA . LEU A 1 93 ? 2.078 -8.037 0.648 1.00 92.81 93 LEU A CA 1
ATOM 742 C C . LEU A 1 93 ? 0.716 -8.649 0.999 1.00 92.81 93 LEU A C 1
ATOM 744 O O . LEU A 1 93 ? 0.558 -9.872 0.948 1.00 92.81 93 LEU A O 1
ATOM 748 N N . PRO A 1 94 ? -0.324 -7.827 1.239 1.00 93.12 94 PRO A N 1
ATOM 749 C CA . PRO A 1 94 ? -1.678 -8.338 1.376 1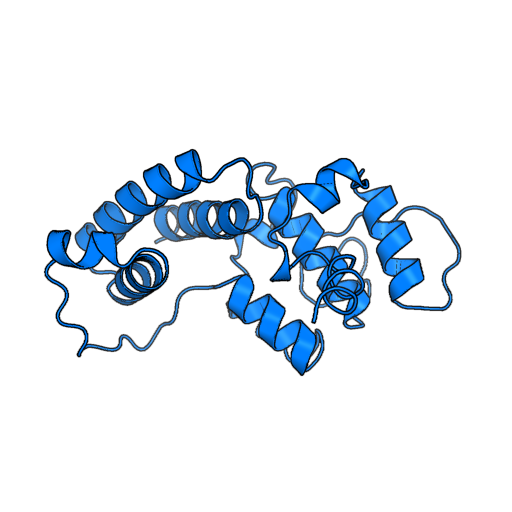.00 93.12 94 PRO A CA 1
ATOM 750 C C . PRO A 1 94 ? -2.077 -9.229 0.190 1.00 93.12 94 PRO A C 1
ATOM 752 O O . PRO A 1 94 ? -2.003 -8.821 -0.973 1.00 93.12 94 PRO A O 1
ATOM 755 N N . SER A 1 95 ? -2.567 -10.437 0.478 1.00 90.94 95 SER A N 1
ATOM 756 C CA . SER A 1 95 ? -2.889 -11.464 -0.528 1.00 90.94 95 SER A CA 1
ATOM 757 C C . SER A 1 95 ? -3.836 -10.970 -1.634 1.00 90.94 95 SER A C 1
ATOM 759 O O . SER A 1 95 ? -3.717 -11.365 -2.800 1.00 90.94 95 SER A O 1
ATOM 761 N N . LEU A 1 96 ? -4.741 -10.042 -1.300 1.00 93.44 96 LEU A N 1
ATOM 762 C CA . LEU A 1 96 ? -5.681 -9.428 -2.239 1.00 93.44 96 LEU A CA 1
ATOM 763 C C . LEU A 1 96 ? -4.986 -8.625 -3.356 1.00 93.44 96 LEU A C 1
ATOM 765 O O . LEU A 1 96 ? -5.523 -8.517 -4.461 1.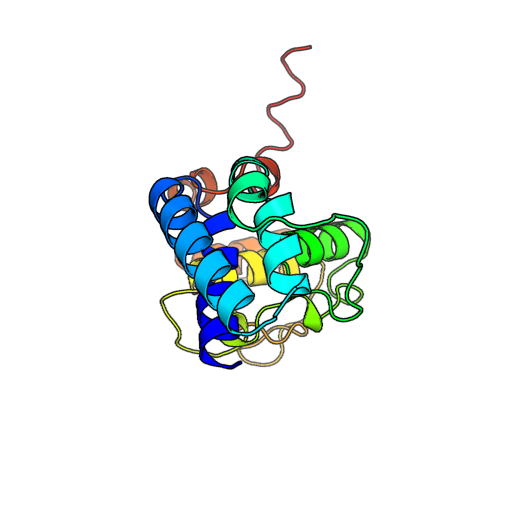00 93.44 96 LEU A O 1
ATOM 769 N N . ILE A 1 97 ? -3.788 -8.092 -3.105 1.00 93.12 97 ILE A N 1
ATOM 770 C CA . ILE A 1 97 ? -2.986 -7.348 -4.090 1.00 93.12 97 ILE A CA 1
ATOM 771 C C . ILE A 1 97 ? -2.406 -8.303 -5.137 1.00 93.12 97 ILE A C 1
ATOM 773 O O . ILE A 1 97 ? -2.398 -7.987 -6.329 1.00 93.12 97 ILE A O 1
ATOM 777 N N . CYS A 1 98 ? -2.007 -9.503 -4.716 1.00 90.69 98 CYS A N 1
ATOM 778 C CA . CYS A 1 98 ? -1.486 -10.563 -5.582 1.00 90.69 98 CYS A CA 1
ATOM 779 C C . CYS A 1 98 ? -2.583 -11.276 -6.396 1.00 90.69 98 CYS A C 1
ATOM 781 O O . CYS A 1 98 ? -2.287 -11.970 -7.375 1.00 90.69 98 CYS A O 1
ATOM 783 N N . LYS A 1 99 ? -3.857 -11.108 -6.021 1.00 89.75 99 LYS A N 1
ATOM 784 C CA . LYS A 1 99 ? -5.010 -11.639 -6.758 1.00 89.75 99 LYS A CA 1
ATOM 785 C C . LYS A 1 99 ? -5.321 -10.772 -7.981 1.00 89.75 99 LYS A C 1
ATOM 787 O O . LYS A 1 99 ? -5.352 -9.545 -7.888 1.00 89.75 99 LYS A O 1
ATOM 792 N N . ASP A 1 100 ? -5.580 -11.413 -9.122 1.00 84.06 100 ASP A N 1
ATOM 793 C CA . ASP A 1 100 ? -5.968 -10.705 -10.347 1.00 84.06 100 ASP A CA 1
ATOM 794 C C . ASP A 1 100 ? -7.377 -10.115 -10.226 1.00 84.06 100 ASP A C 1
ATOM 796 O O . ASP A 1 100 ? -8.229 -10.646 -9.511 1.00 84.06 100 ASP A O 1
ATOM 800 N N . GLY A 1 101 ? -7.636 -9.033 -10.955 1.00 81.81 101 GLY A N 1
ATOM 801 C CA . GLY A 1 101 ? -8.992 -8.538 -11.181 1.00 81.81 101 GLY A CA 1
ATOM 802 C C . GLY A 1 101 ? -9.679 -7.861 -9.994 1.00 81.81 101 GLY A C 1
ATOM 803 O O . GLY A 1 101 ? -10.819 -7.443 -10.153 1.00 81.81 101 GLY A O 1
ATOM 804 N N . SER A 1 102 ? -9.033 -7.694 -8.830 1.00 89.44 102 SER A N 1
ATOM 805 C CA . SER A 1 102 ? -9.597 -6.858 -7.755 1.00 89.44 102 SER A CA 1
ATOM 806 C C . SER A 1 102 ? -9.360 -5.372 -8.072 1.00 89.44 102 SER A C 1
ATOM 808 O O . SER A 1 102 ? -8.190 -4.958 -8.078 1.00 89.44 102 SER A O 1
ATOM 810 N N . PRO A 1 103 ? -10.411 -4.569 -8.355 1.00 89.69 103 PRO A N 1
ATOM 811 C CA . PRO A 1 103 ? -10.263 -3.149 -8.673 1.00 89.69 103 PRO A CA 1
ATOM 812 C C . PRO A 1 103 ? -9.985 -2.305 -7.424 1.00 89.69 103 PRO A C 1
ATOM 814 O O . PRO A 1 103 ? -9.308 -1.285 -7.518 1.00 89.69 103 PRO A O 1
ATOM 817 N N . VAL A 1 104 ? -10.449 -2.755 -6.254 1.00 92.50 104 VAL A N 1
ATOM 818 C CA . VAL A 1 104 ? -10.382 -2.007 -4.986 1.00 92.50 104 VAL A CA 1
ATOM 819 C C . VAL A 1 104 ? -8.942 -1.783 -4.518 1.00 92.50 104 VAL A C 1
ATOM 821 O O . VAL A 1 104 ? -8.638 -0.747 -3.945 1.00 92.50 104 VAL A O 1
ATOM 824 N N . VAL A 1 105 ? -8.039 -2.720 -4.820 1.00 94.31 105 VAL A N 1
ATOM 825 C CA . VAL A 1 105 ? -6.600 -2.619 -4.502 1.00 94.31 105 VAL A CA 1
ATOM 826 C C . VAL A 1 105 ? -5.741 -2.418 -5.755 1.00 94.31 105 VAL A C 1
ATOM 828 O O . VAL A 1 105 ? -4.534 -2.656 -5.748 1.00 94.31 105 VAL A O 1
ATOM 831 N N . SER A 1 106 ? -6.361 -2.021 -6.874 1.00 93.06 106 SER A N 1
ATOM 832 C CA . SER A 1 106 ? -5.654 -1.848 -8.150 1.00 93.06 106 SER A CA 1
ATOM 833 C C . SER A 1 106 ? -4.586 -0.755 -8.083 1.00 93.06 106 SER A C 1
ATOM 835 O O . SER A 1 106 ? -3.555 -0.878 -8.741 1.00 93.06 106 SER A O 1
ATOM 837 N N . TRP A 1 107 ? -4.810 0.265 -7.251 1.00 93.38 107 TRP A N 1
ATOM 838 C CA . TRP A 1 107 ? -3.857 1.331 -6.969 1.00 93.38 107 TRP A CA 1
ATOM 839 C C . TRP A 1 107 ? -2.567 0.798 -6.338 1.00 93.38 107 TRP A C 1
ATOM 841 O O . TRP A 1 107 ? -1.503 0.884 -6.950 1.00 93.38 107 TRP A O 1
ATOM 851 N N . ALA A 1 108 ? -2.675 0.133 -5.183 1.00 95.38 108 ALA A N 1
ATOM 852 C CA . ALA A 1 108 ? -1.538 -0.513 -4.535 1.00 95.38 108 ALA A CA 1
ATOM 853 C C . ALA A 1 108 ? -0.837 -1.521 -5.444 1.00 95.38 108 ALA A C 1
ATOM 855 O O . ALA A 1 108 ? 0.388 -1.537 -5.509 1.00 95.38 108 ALA A O 1
ATOM 856 N N . ARG A 1 109 ? -1.594 -2.330 -6.200 1.00 95.38 109 ARG A N 1
ATOM 857 C CA . ARG A 1 109 ? -1.011 -3.313 -7.124 1.00 95.38 109 ARG A CA 1
ATOM 858 C C . ARG A 1 109 ? -0.104 -2.657 -8.163 1.00 95.38 109 ARG A C 1
ATOM 860 O O . ARG A 1 109 ? 0.975 -3.181 -8.426 1.00 95.38 109 ARG A O 1
ATOM 867 N N . LYS A 1 110 ? -0.517 -1.520 -8.732 1.00 94.56 110 LYS A N 1
ATOM 868 C CA . LYS A 1 110 ? 0.308 -0.754 -9.677 1.00 94.56 110 LYS A CA 1
ATOM 869 C C . LYS A 1 110 ? 1.604 -0.294 -9.014 1.00 94.56 110 LYS A C 1
ATOM 871 O O . LYS A 1 110 ? 2.673 -0.613 -9.521 1.00 94.56 110 LYS A O 1
ATOM 876 N N . ILE A 1 111 ? 1.513 0.345 -7.850 1.00 94.56 111 ILE A N 1
ATOM 877 C CA . ILE A 1 111 ? 2.679 0.864 -7.116 1.00 94.56 111 ILE A CA 1
ATOM 878 C C . ILE A 1 111 ? 3.652 -0.261 -6.759 1.00 94.56 111 ILE A C 1
ATOM 880 O O . ILE A 1 111 ? 4.828 -0.189 -7.105 1.00 94.56 111 ILE A O 1
ATOM 884 N N . VAL A 1 112 ? 3.157 -1.344 -6.153 1.00 95.06 112 VAL A N 1
ATOM 885 C CA . VAL A 1 112 ? 3.966 -2.525 -5.817 1.00 95.06 112 VAL A CA 1
ATOM 886 C C . VAL A 1 112 ? 4.620 -3.105 -7.069 1.00 95.06 112 VAL A C 1
ATOM 888 O O . VAL A 1 112 ? 5.783 -3.501 -7.023 1.00 95.06 112 VAL A O 1
ATOM 891 N N . SER A 1 113 ? 3.921 -3.125 -8.209 1.00 94.50 113 SER A N 1
ATOM 892 C CA . SER A 1 113 ? 4.503 -3.598 -9.465 1.00 94.50 113 SER A CA 1
ATOM 893 C C . SER A 1 113 ? 5.632 -2.699 -9.978 1.00 94.50 113 SER A C 1
ATOM 895 O O . SER A 1 113 ? 6.641 -3.216 -10.451 1.00 94.50 113 SER A O 1
ATOM 897 N N . PHE A 1 114 ? 5.509 -1.377 -9.830 1.00 94.12 114 PHE A N 1
ATOM 898 C CA . PHE A 1 114 ? 6.537 -0.427 -10.255 1.00 94.12 114 PHE A CA 1
ATOM 899 C C . PHE A 1 114 ? 7.788 -0.553 -9.393 1.00 94.12 114 PHE A C 1
ATOM 901 O O . PHE A 1 114 ? 8.876 -0.746 -9.923 1.00 94.12 114 PHE A O 1
ATOM 908 N N . TYR A 1 115 ? 7.630 -0.555 -8.070 1.00 93.44 115 TYR A N 1
ATOM 909 C CA . TYR A 1 115 ? 8.754 -0.738 -7.151 1.00 93.44 115 TYR A CA 1
ATOM 910 C C . TYR A 1 115 ? 9.386 -2.123 -7.267 1.00 93.44 115 TYR A C 1
ATOM 912 O O . TYR A 1 115 ? 10.603 -2.244 -7.198 1.00 93.44 115 TYR A O 1
ATOM 920 N N . SER A 1 116 ? 8.593 -3.163 -7.541 1.00 93.62 116 SER A N 1
ATOM 921 C CA . SER A 1 116 ? 9.140 -4.485 -7.855 1.00 93.62 116 SER A CA 1
ATOM 922 C C . SER A 1 116 ? 10.074 -4.412 -9.068 1.00 93.62 116 SER A C 1
ATOM 924 O O . SER A 1 116 ? 11.184 -4.934 -9.006 1.00 93.62 116 SER A O 1
ATOM 926 N N . LEU A 1 117 ? 9.649 -3.766 -10.161 1.00 93.75 117 LEU A N 1
ATOM 927 C CA . LEU A 1 117 ? 10.449 -3.635 -11.384 1.00 93.75 117 LEU A CA 1
ATOM 928 C C . LEU A 1 117 ? 11.704 -2.781 -11.180 1.00 93.75 117 LEU A C 1
ATOM 930 O O . LEU A 1 117 ? 12.779 -3.217 -11.587 1.00 93.75 117 LEU A O 1
ATOM 934 N N . LEU A 1 118 ? 11.583 -1.628 -10.514 1.00 92.38 118 LEU A N 1
ATOM 935 C CA . LEU A 1 118 ? 12.721 -0.773 -10.150 1.00 92.38 118 LEU A CA 1
ATOM 936 C C . LEU A 1 118 ? 13.748 -1.546 -9.317 1.00 92.38 118 LEU A C 1
ATOM 938 O O . LEU A 1 118 ? 14.946 -1.477 -9.578 1.00 92.38 118 LEU A O 1
ATOM 942 N N . SER A 1 119 ? 13.272 -2.366 -8.381 1.00 90.12 119 SER A N 1
ATOM 943 C CA . SER A 1 119 ? 14.097 -3.230 -7.538 1.00 90.12 119 SER A CA 1
ATOM 944 C C . SER A 1 119 ? 14.460 -4.575 -8.196 1.00 90.12 119 SER A C 1
ATOM 946 O O . SER A 1 119 ? 14.770 -5.544 -7.492 1.00 90.12 119 SER A O 1
ATOM 948 N N . GLY A 1 120 ? 14.405 -4.674 -9.530 1.00 89.12 120 GLY A N 1
ATOM 949 C CA . GLY A 1 120 ? 14.948 -5.791 -10.315 1.00 89.12 120 GLY A CA 1
ATOM 950 C C . GLY A 1 120 ? 14.085 -7.056 -10.397 1.00 89.12 120 GLY A C 1
ATOM 951 O O . GLY A 1 120 ? 14.592 -8.125 -10.753 1.00 89.12 120 GLY A O 1
ATOM 952 N N . ALA A 1 121 ? 12.793 -6.985 -10.068 1.00 91.50 121 ALA A N 1
ATOM 953 C CA . ALA A 1 121 ? 11.899 -8.135 -10.167 1.00 91.50 121 ALA A CA 1
ATOM 954 C C . ALA A 1 121 ? 11.763 -8.607 -11.619 1.00 91.50 121 ALA A C 1
ATOM 956 O O . ALA A 1 121 ? 11.585 -7.824 -12.555 1.00 91.50 121 ALA A O 1
ATOM 957 N N . LYS A 1 122 ? 11.783 -9.928 -11.812 1.00 89.88 122 LYS A N 1
ATOM 958 C CA . LYS A 1 122 ? 11.664 -10.531 -13.143 1.00 89.88 122 LYS A CA 1
ATOM 959 C C . LYS A 1 122 ? 10.204 -10.732 -13.509 1.00 89.88 122 LYS A C 1
ATOM 961 O O . LYS A 1 122 ? 9.389 -11.127 -12.676 1.00 89.88 122 LYS A O 1
ATOM 966 N N . ARG A 1 123 ? 9.882 -10.538 -14.785 1.00 90.19 123 ARG A N 1
ATOM 967 C CA . ARG A 1 123 ? 8.564 -10.871 -15.326 1.00 90.19 123 ARG A CA 1
ATOM 968 C C . ARG A 1 123 ? 8.442 -12.380 -15.546 1.00 90.19 123 ARG A C 1
ATOM 970 O O . ARG A 1 123 ? 9.249 -12.979 -16.250 1.00 90.19 123 ARG A O 1
ATOM 977 N N . ILE A 1 124 ? 7.390 -12.971 -14.994 1.00 88.81 124 ILE A N 1
ATOM 978 C CA . ILE A 1 124 ? 7.000 -14.374 -15.148 1.00 88.81 124 ILE A CA 1
ATOM 979 C C . ILE A 1 124 ? 5.572 -14.394 -15.717 1.00 88.81 124 ILE A C 1
ATOM 981 O O . ILE A 1 124 ? 4.572 -14.310 -15.000 1.00 88.81 124 ILE A O 1
ATOM 985 N N . GLY A 1 125 ? 5.461 -14.439 -17.047 1.00 88.81 125 GLY A N 1
ATOM 986 C CA . GLY A 1 125 ? 4.175 -14.348 -17.746 1.00 88.81 125 GLY A CA 1
ATOM 987 C C . GLY A 1 125 ? 3.497 -12.984 -17.552 1.00 88.81 125 GLY A C 1
ATOM 988 O O . GLY A 1 125 ? 4.001 -11.960 -18.016 1.00 88.81 125 GLY A O 1
ATOM 989 N N . LYS A 1 126 ? 2.332 -12.966 -16.887 1.00 88.06 126 LYS A N 1
ATOM 990 C CA . LYS A 1 126 ? 1.597 -11.732 -16.523 1.00 88.06 126 LYS A CA 1
ATOM 991 C C . LYS A 1 126 ? 1.918 -11.213 -15.112 1.00 88.06 126 LYS A C 1
ATOM 993 O O . LYS A 1 126 ? 1.399 -10.171 -14.717 1.00 88.06 126 LYS A O 1
ATOM 998 N N . LYS A 1 127 ? 2.735 -11.944 -14.352 1.00 92.62 127 LYS A N 1
ATOM 999 C CA . LYS A 1 127 ? 3.124 -11.602 -12.982 1.00 92.62 127 LYS A CA 1
ATOM 1000 C C . LYS A 1 127 ? 4.592 -11.213 -12.909 1.00 92.62 127 LYS A C 1
ATOM 1002 O O . LYS A 1 127 ? 5.370 -11.518 -13.811 1.00 92.62 127 LYS A O 1
ATOM 1007 N N . LEU A 1 128 ? 4.967 -10.569 -11.818 1.00 92.69 128 LEU A N 1
ATOM 1008 C CA . LEU A 1 128 ? 6.358 -10.404 -11.412 1.00 92.69 128 LEU A CA 1
ATOM 1009 C C . LEU A 1 128 ? 6.773 -11.547 -10.478 1.00 92.69 128 LEU A C 1
ATOM 1011 O O . LEU A 1 128 ? 5.924 -12.282 -9.972 1.00 92.69 128 LEU A O 1
ATOM 1015 N N . SER A 1 129 ? 8.073 -11.691 -10.222 1.00 90.38 129 SER A N 1
ATOM 1016 C CA . SER A 1 129 ? 8.609 -12.659 -9.255 1.00 90.38 129 SER A CA 1
ATOM 1017 C C . SER A 1 129 ? 8.070 -12.461 -7.834 1.00 90.38 129 SER A C 1
ATOM 1019 O O . SER A 1 129 ? 8.043 -13.412 -7.064 1.00 90.38 129 SER A O 1
ATOM 1021 N N . THR A 1 130 ? 7.574 -11.264 -7.515 1.00 88.00 130 THR A N 1
ATOM 1022 C CA . THR A 1 130 ? 6.876 -10.921 -6.264 1.00 88.00 130 THR A CA 1
ATOM 1023 C C . THR A 1 130 ? 5.411 -11.388 -6.230 1.00 88.00 130 THR A C 1
ATOM 1025 O O . THR A 1 130 ? 4.725 -11.218 -5.231 1.00 88.00 130 THR A O 1
ATOM 1028 N N . GLY A 1 131 ? 4.896 -11.977 -7.316 1.00 90.00 131 GLY A N 1
ATOM 1029 C CA . GLY A 1 131 ? 3.545 -12.541 -7.401 1.00 90.00 131 GLY A CA 1
ATOM 1030 C C . GLY A 1 131 ? 2.453 -11.562 -7.846 1.00 90.00 131 GLY A C 1
ATOM 1031 O O . GLY A 1 131 ? 1.359 -12.009 -8.211 1.00 90.00 131 GLY A O 1
ATOM 1032 N N . VAL A 1 132 ? 2.741 -10.256 -7.889 1.00 93.00 132 VAL A N 1
ATOM 1033 C CA . VAL A 1 132 ? 1.791 -9.226 -8.337 1.00 93.00 132 VAL A CA 1
ATOM 1034 C C . VAL A 1 132 ? 1.650 -9.187 -9.855 1.00 93.00 132 VAL A C 1
ATOM 1036 O O . VAL A 1 132 ? 2.601 -9.435 -10.599 1.00 93.00 132 VAL A O 1
ATOM 1039 N N . TYR A 1 133 ? 0.448 -8.850 -10.324 1.00 92.81 133 TYR A N 1
ATOM 1040 C CA . TYR A 1 133 ? 0.190 -8.643 -11.747 1.00 92.81 133 TYR A CA 1
ATOM 1041 C C . TYR A 1 133 ? 0.681 -7.273 -12.197 1.00 92.81 133 TYR A C 1
ATOM 1043 O O . TYR A 1 133 ? 0.442 -6.271 -11.524 1.00 92.81 133 TYR A O 1
ATOM 1051 N N . CYS A 1 134 ? 1.317 -7.241 -13.364 1.00 92.56 134 CYS A N 1
ATOM 1052 C CA . CYS A 1 134 ? 1.841 -6.022 -13.958 1.00 92.56 134 CYS A CA 1
ATOM 1053 C C . CYS A 1 134 ? 1.534 -5.998 -15.458 1.00 92.56 134 CYS A C 1
ATOM 1055 O O . CYS A 1 134 ? 1.897 -6.919 -16.195 1.00 92.56 134 CYS A O 1
ATOM 1057 N N . ASN A 1 135 ? 0.862 -4.937 -15.904 1.00 92.19 135 ASN A N 1
ATOM 1058 C CA . ASN A 1 135 ? 0.645 -4.678 -17.321 1.00 92.19 135 ASN A CA 1
ATOM 1059 C C . ASN A 1 135 ? 1.806 -3.832 -17.832 1.00 92.19 135 ASN A C 1
ATOM 1061 O O . ASN A 1 135 ? 2.008 -2.721 -17.359 1.00 92.19 135 ASN A O 1
ATOM 1065 N N . ILE A 1 136 ? 2.544 -4.355 -18.805 1.00 92.44 136 ILE A N 1
ATOM 1066 C CA . ILE A 1 136 ? 3.712 -3.683 -19.376 1.00 92.44 136 ILE A CA 1
ATOM 1067 C C . ILE A 1 136 ? 3.406 -3.387 -20.837 1.00 92.44 136 ILE A C 1
ATOM 1069 O O . ILE A 1 136 ? 3.055 -4.303 -21.589 1.00 92.44 136 ILE A O 1
ATOM 1073 N N . ALA A 1 137 ? 3.504 -2.113 -21.219 1.00 93.81 137 ALA A N 1
ATOM 1074 C CA . ALA A 1 137 ? 3.365 -1.688 -22.603 1.00 93.81 137 ALA A CA 1
ATOM 1075 C C . ALA A 1 137 ? 4.467 -2.308 -23.477 1.00 93.81 137 ALA A C 1
ATOM 1077 O O . ALA A 1 137 ? 5.538 -2.685 -22.998 1.00 93.81 137 ALA A O 1
ATOM 1078 N N . MET A 1 138 ? 4.208 -2.418 -24.779 1.00 90.50 138 MET A N 1
ATOM 1079 C CA . MET A 1 138 ? 5.242 -2.843 -25.719 1.00 90.50 138 MET A CA 1
ATOM 1080 C C . MET A 1 138 ? 6.315 -1.759 -25.849 1.00 90.50 138 MET A C 1
ATOM 1082 O O . MET A 1 138 ? 5.992 -0.590 -26.037 1.00 90.50 138 MET A O 1
ATOM 1086 N N . GLY A 1 139 ? 7.581 -2.162 -25.787 1.00 90.31 139 GLY A N 1
ATOM 1087 C CA . GLY A 1 139 ? 8.723 -1.269 -25.947 1.00 90.31 139 GLY A CA 1
ATOM 1088 C C . GLY A 1 139 ? 10.043 -1.977 -25.657 1.00 90.31 139 GLY A C 1
ATOM 1089 O O . GLY A 1 139 ? 10.070 -3.032 -25.018 1.00 90.31 139 GLY A O 1
ATOM 1090 N N . SER A 1 140 ? 11.139 -1.404 -26.145 1.00 90.19 140 SER A N 1
ATOM 1091 C CA . SER A 1 140 ? 12.494 -1.791 -25.749 1.00 90.19 140 SER A CA 1
ATOM 1092 C C . SER A 1 140 ? 12.866 -1.115 -24.432 1.00 90.19 140 SER A C 1
ATOM 1094 O O . SER A 1 140 ? 12.482 0.027 -24.199 1.00 90.19 140 SER A O 1
ATOM 1096 N N . HIS A 1 141 ? 13.633 -1.810 -23.603 1.00 91.81 141 HIS A N 1
ATOM 1097 C CA . HIS A 1 141 ? 14.203 -1.286 -22.368 1.00 91.81 141 HIS A CA 1
ATOM 1098 C C . HIS A 1 141 ? 15.583 -1.912 -22.167 1.00 91.81 141 HIS A C 1
ATOM 1100 O O . HIS A 1 141 ? 15.788 -3.090 -22.471 1.00 91.81 141 HIS A O 1
ATOM 1106 N N . CYS A 1 142 ? 16.512 -1.124 -21.654 1.00 91.12 142 CYS A N 1
ATOM 1107 C CA . CYS A 1 142 ? 17.865 -1.518 -21.285 1.00 91.12 142 CYS A CA 1
ATOM 1108 C C . CYS A 1 142 ? 18.077 -1.427 -19.769 1.00 91.12 142 CYS A C 1
ATOM 1110 O O . CYS A 1 142 ? 18.970 -2.091 -19.245 1.00 91.12 142 CYS A O 1
ATOM 1112 N N . THR A 1 143 ? 17.255 -0.640 -19.066 1.00 94.00 143 THR A N 1
ATOM 1113 C CA . THR A 1 143 ? 17.341 -0.450 -17.612 1.00 94.00 143 THR A CA 1
ATOM 1114 C C . THR A 1 143 ? 16.031 -0.793 -16.892 1.00 94.00 143 THR A C 1
ATOM 1116 O O . THR A 1 143 ? 14.972 -0.956 -17.511 1.00 94.00 143 THR A O 1
ATOM 1119 N N . HIS A 1 144 ? 16.094 -0.926 -15.563 1.00 92.50 144 HIS A N 1
ATOM 1120 C CA . HIS A 1 144 ? 14.915 -1.184 -14.731 1.00 92.50 144 HIS A CA 1
ATOM 1121 C C . HIS A 1 144 ? 13.960 0.017 -14.698 1.00 92.50 144 HIS A C 1
ATOM 1123 O O . HIS A 1 144 ? 12.742 -0.161 -14.642 1.00 92.50 144 HIS A O 1
ATOM 1129 N N . GLU A 1 145 ? 14.490 1.234 -14.787 1.00 93.94 145 GLU A N 1
ATOM 1130 C CA . GLU A 1 145 ? 13.735 2.484 -14.839 1.00 93.94 145 GLU A CA 1
ATOM 1131 C C . GLU A 1 145 ? 12.920 2.558 -16.132 1.00 93.94 145 GLU A C 1
ATOM 1133 O O . GLU A 1 145 ? 11.706 2.748 -16.081 1.00 93.94 145 GLU A O 1
ATOM 1138 N N . GLU A 1 146 ? 13.545 2.301 -17.285 1.00 94.50 146 GLU A N 1
ATOM 1139 C CA . GLU A 1 146 ? 12.851 2.246 -18.578 1.00 94.50 146 GLU A CA 1
ATOM 1140 C C . GLU A 1 146 ? 11.758 1.170 -18.584 1.00 94.50 146 GLU A C 1
ATOM 1142 O O . GLU A 1 146 ? 10.636 1.405 -19.041 1.00 94.50 146 GLU A O 1
ATOM 1147 N N . HIS A 1 147 ? 12.046 -0.003 -18.014 1.00 94.25 147 HIS A N 1
ATOM 1148 C CA . HIS A 1 147 ? 11.061 -1.075 -17.890 1.00 94.25 147 HIS A CA 1
ATOM 1149 C C . HIS A 1 147 ? 9.887 -0.682 -16.979 1.00 94.25 147 HIS A C 1
ATOM 1151 O O . HIS A 1 147 ? 8.732 -1.009 -17.268 1.00 94.25 147 HIS A O 1
ATOM 1157 N N . THR A 1 148 ? 10.163 0.067 -15.912 1.00 95.00 148 THR A N 1
ATOM 1158 C CA . THR A 1 148 ? 9.143 0.601 -15.005 1.00 95.00 148 THR A CA 1
ATOM 1159 C C . THR A 1 148 ? 8.282 1.649 -15.700 1.00 95.00 148 THR A C 1
ATOM 1161 O O . THR A 1 148 ? 7.063 1.612 -15.556 1.00 95.00 148 THR A O 1
ATOM 1164 N N . VAL A 1 149 ? 8.862 2.528 -16.520 1.00 94.81 149 VAL A N 1
ATOM 1165 C CA . VAL A 1 149 ? 8.094 3.489 -17.330 1.00 94.81 149 VAL A CA 1
ATOM 1166 C C . VAL A 1 149 ? 7.145 2.757 -18.283 1.00 94.81 149 VAL A C 1
ATOM 1168 O O . VAL A 1 149 ? 5.968 3.110 -18.366 1.00 94.81 149 VAL A O 1
ATOM 1171 N N . LEU A 1 150 ? 7.591 1.678 -18.937 1.00 95.12 150 LEU A N 1
ATOM 1172 C CA . LEU A 1 150 ? 6.710 0.845 -19.769 1.00 95.12 150 LEU A CA 1
ATOM 1173 C C . LEU A 1 150 ? 5.564 0.214 -18.961 1.00 95.12 150 LEU A C 1
ATOM 1175 O O . LEU A 1 150 ? 4.453 0.067 -19.479 1.00 95.12 150 LEU A O 1
ATOM 1179 N N . ALA A 1 151 ? 5.799 -0.141 -17.697 1.00 94.56 151 ALA A N 1
ATOM 1180 C CA . ALA A 1 151 ? 4.756 -0.617 -16.791 1.00 94.56 151 ALA A CA 1
ATOM 1181 C C . ALA A 1 151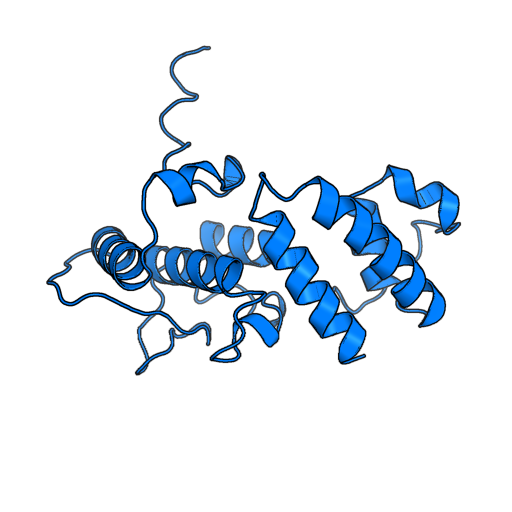 ? 3.790 0.496 -16.354 1.00 94.56 151 ALA A C 1
ATOM 1183 O O . ALA A 1 151 ? 2.579 0.275 -16.320 1.00 94.56 151 ALA A O 1
ATOM 1184 N N . MET A 1 152 ? 4.287 1.704 -16.076 1.00 94.94 152 MET A N 1
ATOM 1185 C CA . MET A 1 152 ? 3.448 2.866 -15.761 1.00 94.94 152 MET A CA 1
ATOM 1186 C C . MET A 1 152 ? 2.514 3.190 -16.932 1.00 94.94 152 MET A C 1
ATOM 1188 O O . MET A 1 152 ? 1.298 3.284 -16.748 1.00 94.94 152 MET A O 1
ATOM 1192 N N . VAL A 1 153 ? 3.052 3.233 -18.155 1.00 94.06 153 VAL A N 1
ATOM 1193 C CA . VAL A 1 153 ? 2.267 3.431 -19.383 1.00 94.06 153 VAL A CA 1
ATOM 1194 C C . VAL A 1 153 ? 1.268 2.289 -19.588 1.00 94.06 153 VAL A C 1
ATOM 1196 O O . VAL A 1 153 ? 0.083 2.543 -19.791 1.00 94.06 153 VAL A O 1
ATOM 1199 N N . GLY A 1 154 ? 1.701 1.028 -19.469 1.00 92.50 154 GLY A N 1
ATOM 1200 C CA . GLY A 1 154 ? 0.825 -0.145 -19.604 1.00 92.50 154 GLY A CA 1
ATOM 1201 C C . GLY A 1 154 ? -0.290 -0.214 -18.552 1.00 92.50 154 GLY A C 1
ATOM 1202 O O . GLY A 1 154 ? -1.339 -0.818 -18.785 1.00 92.50 154 GLY A O 1
ATOM 1203 N N . GLY A 1 155 ? -0.084 0.423 -17.400 1.00 90.00 155 GLY A N 1
ATOM 1204 C CA . GLY A 1 155 ? -1.054 0.566 -16.322 1.00 90.00 155 GLY A CA 1
ATOM 1205 C C . GLY A 1 155 ? -1.946 1.808 -16.410 1.00 90.00 155 GLY A C 1
ATOM 1206 O O . GLY A 1 155 ? -2.752 2.000 -15.495 1.00 90.00 155 GLY A O 1
ATOM 1207 N N . ASN A 1 156 ? -1.830 2.645 -17.448 1.00 91.94 156 ASN A N 1
ATOM 1208 C CA . ASN A 1 156 ? -2.460 3.973 -17.524 1.00 91.94 156 ASN A CA 1
ATOM 1209 C C . ASN A 1 156 ? -2.171 4.819 -16.267 1.00 91.94 156 ASN A C 1
ATOM 1211 O O . ASN A 1 156 ? -3.084 5.371 -15.651 1.00 91.94 156 ASN A O 1
ATOM 1215 N N . PHE A 1 157 ? -0.913 4.833 -15.829 1.00 92.12 157 PHE A N 1
ATOM 1216 C CA . PHE A 1 157 ? -0.437 5.587 -14.675 1.00 92.12 157 PHE A CA 1
ATOM 1217 C C . PHE A 1 157 ? 0.449 6.734 -15.170 1.00 92.12 157 PHE A C 1
ATOM 1219 O O . PHE A 1 157 ? 1.556 6.502 -15.649 1.00 92.12 157 PHE A O 1
ATOM 1226 N N . GLY A 1 158 ? -0.072 7.959 -15.122 1.00 90.19 158 GLY A N 1
ATOM 1227 C CA . GLY A 1 158 ? 0.615 9.170 -15.565 1.00 90.19 158 GLY A CA 1
ATOM 1228 C C . GLY A 1 158 ? 0.990 10.096 -14.407 1.00 90.19 158 GLY A C 1
ATOM 1229 O O . GLY A 1 158 ? 0.840 9.751 -13.238 1.00 90.19 158 GLY A O 1
ATOM 1230 N N . LEU A 1 159 ? 1.451 11.302 -14.749 1.00 85.62 159 LEU A N 1
ATOM 1231 C CA . LEU A 1 159 ? 1.932 12.299 -13.781 1.00 85.62 159 LEU A CA 1
ATOM 1232 C C . LEU A 1 159 ? 0.874 12.684 -12.739 1.00 85.62 159 LEU A C 1
ATOM 1234 O O . LEU A 1 159 ? 1.166 12.695 -11.554 1.00 85.62 159 LEU A O 1
ATOM 1238 N N . GLN A 1 160 ? -0.379 12.883 -13.158 1.00 86.44 160 GLN A N 1
ATOM 1239 C CA . GLN A 1 160 ? -1.468 13.217 -12.230 1.00 86.44 160 GLN A CA 1
ATOM 1240 C C . GLN A 1 160 ? -1.702 12.132 -11.169 1.00 86.44 160 GLN A C 1
ATOM 1242 O O . GLN A 1 160 ? -2.096 12.438 -10.050 1.00 86.44 160 GLN A O 1
ATOM 1247 N N . GLN A 1 161 ? -1.485 10.860 -11.524 1.00 87.62 161 GLN A N 1
ATOM 1248 C CA . GLN A 1 161 ? -1.552 9.746 -10.579 1.00 87.62 161 GLN A CA 1
ATOM 1249 C C . GLN A 1 161 ? -0.296 9.677 -9.699 1.00 87.62 161 GLN A C 1
ATOM 1251 O O . GLN A 1 161 ? -0.362 9.280 -8.541 1.00 87.62 161 GLN A O 1
ATOM 1256 N N . LEU A 1 162 ? 0.859 10.066 -10.227 1.00 86.25 162 LEU A N 1
ATOM 1257 C CA . LEU A 1 162 ? 2.092 10.121 -9.453 1.00 86.25 162 LEU A CA 1
ATOM 1258 C C . LEU A 1 162 ? 2.010 11.178 -8.338 1.00 86.25 162 LEU A C 1
ATOM 1260 O O . LEU A 1 162 ? 2.422 10.913 -7.211 1.00 86.25 162 LEU A O 1
ATOM 1264 N N . ASP A 1 163 ? 1.390 12.323 -8.627 1.00 86.00 163 ASP A N 1
ATOM 1265 C CA . ASP A 1 163 ? 1.205 13.430 -7.679 1.00 86.00 163 ASP A CA 1
ATOM 1266 C C . ASP A 1 163 ? 0.288 13.080 -6.492 1.00 86.00 163 ASP A C 1
ATOM 1268 O O . ASP A 1 163 ? 0.326 13.753 -5.462 1.00 86.00 163 ASP A O 1
ATOM 1272 N N . SER A 1 164 ? -0.538 12.030 -6.600 1.00 86.06 164 SER A N 1
ATOM 1273 C CA . SER A 1 164 ? -1.405 11.571 -5.504 1.00 86.06 164 SER A CA 1
ATOM 1274 C C . SER A 1 164 ? -0.737 10.556 -4.570 1.00 86.06 164 SER A C 1
ATOM 1276 O O . SER A 1 164 ? -1.368 10.093 -3.615 1.00 86.06 164 SER A O 1
ATOM 1278 N N . LEU A 1 165 ? 0.517 10.180 -4.831 1.00 86.75 165 LEU A N 1
ATOM 1279 C CA . LEU A 1 165 ? 1.286 9.334 -3.924 1.00 86.75 165 LEU A CA 1
ATOM 1280 C C . LEU A 1 165 ? 1.772 10.138 -2.710 1.00 86.75 165 LEU A C 1
ATOM 1282 O O . LEU A 1 165 ? 2.072 11.328 -2.830 1.00 86.75 165 LEU A O 1
ATOM 1286 N N . PRO A 1 166 ? 1.918 9.500 -1.536 1.00 82.94 166 PRO A N 1
ATOM 1287 C CA . PRO A 1 166 ? 2.681 10.084 -0.442 1.00 82.94 166 PRO A CA 1
ATOM 1288 C C . PRO A 1 166 ? 4.080 10.470 -0.937 1.00 82.94 166 PRO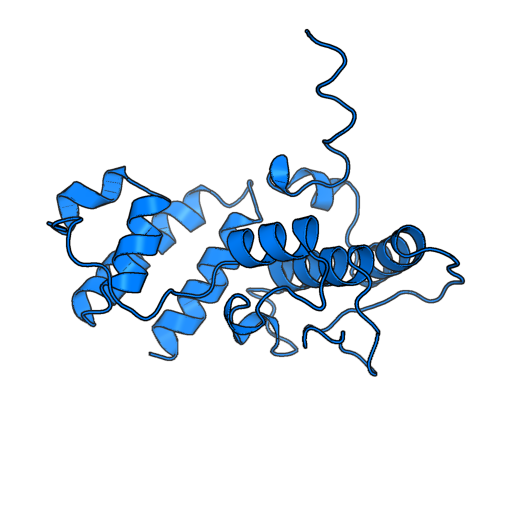 A C 1
ATOM 1290 O O . PRO A 1 166 ? 4.697 9.691 -1.661 1.00 82.94 166 PRO A O 1
ATOM 1293 N N . SER A 1 167 ? 4.603 11.628 -0.528 1.00 73.88 167 SER A N 1
ATOM 1294 C CA . SER A 1 167 ? 5.900 12.141 -1.004 1.00 73.88 167 SER A CA 1
ATOM 1295 C C . SER A 1 167 ? 7.048 11.137 -0.837 1.00 73.88 167 SER A C 1
ATOM 1297 O O . SER A 1 167 ? 7.878 11.005 -1.727 1.00 73.88 167 SER A O 1
ATOM 1299 N N . ALA A 1 168 ? 7.038 10.348 0.242 1.00 67.12 168 ALA A N 1
ATOM 1300 C CA . ALA A 1 168 ? 8.015 9.284 0.497 1.00 67.12 168 ALA A CA 1
ATOM 1301 C C . ALA A 1 168 ? 7.939 8.087 -0.479 1.00 67.12 168 ALA A C 1
ATOM 1303 O O . ALA A 1 168 ? 8.877 7.301 -0.568 1.00 67.12 168 ALA A O 1
ATOM 1304 N N . VAL A 1 169 ? 6.825 7.928 -1.196 1.00 62.88 169 VAL A N 1
ATOM 1305 C CA . VAL A 1 169 ? 6.575 6.865 -2.190 1.00 62.88 169 VAL A CA 1
ATOM 1306 C C . VAL A 1 169 ? 6.503 7.444 -3.606 1.00 62.88 169 VAL A C 1
ATOM 1308 O O . VAL A 1 169 ? 6.224 6.730 -4.564 1.00 62.88 169 VAL A O 1
ATOM 1311 N N . ASN A 1 170 ? 6.746 8.743 -3.774 1.00 55.72 170 ASN A N 1
ATOM 1312 C CA . ASN A 1 170 ? 6.883 9.321 -5.094 1.00 55.72 170 ASN A CA 1
ATOM 1313 C C . ASN A 1 170 ? 8.366 9.271 -5.517 1.00 55.72 170 ASN A C 1
ATOM 1315 O O . ASN A 1 170 ? 9.172 10.030 -4.976 1.00 55.72 170 ASN A O 1
ATOM 1319 N N . PRO A 1 171 ? 8.754 8.428 -6.494 1.00 55.66 171 PRO A N 1
ATOM 1320 C CA . PRO A 1 171 ? 10.138 8.340 -6.955 1.00 55.66 171 PRO A CA 1
ATOM 1321 C C . PRO A 1 171 ? 10.656 9.633 -7.606 1.00 55.66 171 PRO A C 1
ATOM 1323 O O . PRO A 1 171 ? 11.863 9.769 -7.764 1.00 55.66 171 PRO A O 1
ATOM 1326 N N . SER A 1 172 ? 9.790 10.586 -7.976 1.00 49.72 172 SER A N 1
ATOM 1327 C CA . SER A 1 172 ? 10.212 11.890 -8.510 1.00 49.72 172 SER A CA 1
ATOM 1328 C C . SER A 1 172 ? 10.390 12.978 -7.445 1.00 49.72 172 SER A C 1
ATOM 1330 O O . SER A 1 172 ? 10.808 14.082 -7.783 1.00 49.72 172 SER A O 1
ATOM 1332 N N . ALA A 1 173 ? 10.054 12.716 -6.176 1.00 50.69 173 ALA A N 1
ATOM 1333 C CA . ALA A 1 173 ? 10.132 13.721 -5.109 1.00 50.69 173 ALA A CA 1
ATOM 1334 C C . ALA A 1 173 ? 11.558 13.924 -4.560 1.00 50.69 173 ALA A C 1
ATOM 1336 O O . ALA A 1 173 ? 11.822 14.924 -3.902 1.00 50.69 173 ALA A O 1
ATOM 1337 N N . SER A 1 174 ? 12.494 13.017 -4.860 1.00 47.06 174 SER A N 1
ATOM 1338 C CA . SER A 1 174 ? 13.861 13.047 -4.320 1.00 47.06 174 SER A CA 1
ATOM 1339 C C . SER A 1 174 ? 14.714 14.232 -4.798 1.00 47.06 174 SER A C 1
ATOM 1341 O O . SER A 1 174 ? 15.712 14.540 -4.153 1.00 47.06 174 SER A O 1
ATOM 1343 N N . ASP A 1 175 ? 14.325 14.914 -5.881 1.00 45.75 175 ASP A N 1
ATOM 1344 C CA . ASP A 1 175 ? 15.123 15.995 -6.483 1.00 45.75 175 ASP A CA 1
ATOM 1345 C C . ASP A 1 175 ? 14.684 17.418 -6.084 1.00 45.75 175 ASP A C 1
ATOM 1347 O O . ASP A 1 175 ? 15.419 18.370 -6.344 1.00 45.75 175 ASP A O 1
ATOM 1351 N N . GLN A 1 176 ? 13.520 17.609 -5.446 1.00 48.22 176 GLN A N 1
ATOM 1352 C CA . GLN A 1 176 ? 13.012 18.962 -5.141 1.00 48.22 176 GLN A CA 1
ATOM 1353 C C . GLN A 1 176 ? 13.359 19.482 -3.735 1.00 48.22 176 GLN A C 1
ATOM 1355 O O . GLN A 1 176 ? 13.362 20.695 -3.531 1.00 48.22 176 GLN A O 1
ATOM 1360 N N . ASP A 1 177 ? 13.756 18.617 -2.797 1.00 45.53 177 ASP A N 1
ATOM 1361 C CA . ASP A 1 177 ? 14.023 19.017 -1.403 1.00 45.53 177 ASP A CA 1
ATOM 1362 C C . ASP A 1 177 ? 15.477 19.463 -1.128 1.00 45.53 177 ASP A C 1
ATOM 1364 O O . ASP A 1 177 ? 15.809 19.856 -0.011 1.00 45.53 177 ASP A O 1
ATOM 1368 N N . LEU A 1 178 ? 16.359 19.474 -2.137 1.00 46.31 178 LEU A N 1
ATOM 1369 C CA . LEU A 1 178 ? 17.760 19.918 -2.000 1.00 46.31 178 LEU A CA 1
ATOM 1370 C C . LEU A 1 178 ? 18.019 21.375 -2.430 1.00 46.31 178 LEU A C 1
ATOM 1372 O O . LEU A 1 178 ? 19.166 21.816 -2.424 1.00 46.31 178 LEU A O 1
ATOM 1376 N N . GLN A 1 179 ? 16.983 22.149 -2.774 1.00 36.75 179 GLN A N 1
ATOM 1377 C CA . GLN A 1 179 ? 17.125 23.570 -3.141 1.00 36.75 179 GLN A CA 1
ATOM 1378 C C . GLN A 1 179 ? 16.539 24.570 -2.133 1.00 36.75 179 GLN A C 1
ATOM 1380 O O . GLN A 1 179 ? 16.526 25.770 -2.407 1.00 36.75 179 GLN A O 1
ATOM 1385 N N . GLN A 1 180 ? 16.126 24.124 -0.944 1.00 42.78 180 GLN A N 1
ATOM 1386 C CA . GLN A 1 180 ? 15.738 25.017 0.156 1.00 42.78 180 GLN A CA 1
ATOM 1387 C C . GLN A 1 180 ? 16.306 24.560 1.509 1.00 42.78 180 GLN A C 1
ATOM 1389 O O . GLN A 1 180 ? 15.560 24.244 2.434 1.00 42.78 180 GLN A O 1
ATOM 1394 N N . ALA A 1 181 ? 17.635 24.563 1.628 1.00 39.03 181 ALA A N 1
ATOM 1395 C CA . ALA A 1 181 ? 18.345 24.604 2.907 1.00 39.03 181 ALA A CA 1
ATOM 1396 C C . ALA A 1 181 ? 19.561 25.532 2.798 1.00 39.03 181 ALA A C 1
ATOM 1398 O O . ALA A 1 181 ? 20.294 25.415 1.789 1.00 39.03 181 ALA A O 1
#

Foldseek 3Di:
DVVLLVLVLLLLLVLFFQVCVVVNVVSLVVSLVVCLVVVVVLSNVVSCVVPVVCCVVSVDDPPDDDPDHQAHLVQQLVCCVVPFNVRRDLRNNRVVQLDPDDPSNLNVLLLVVLSNLLRPWDDDPQATPSSGGFFFADDDDDHSNRRSVRRCVRSVHDPVNLVRGDLVSRPVNPPPPVPPD

Sequence (181 aa):
MECLDSLHAVYESLKLDILRKRDLELLVVLLCNIANFLGEESYLDHYVRDFPGLSKKFGMDMTSCSREIPPSLFRWLENCLQHGSSVANIDDLPSLICKDGSPVVSWARKIVSFYSLLSGAKRIGKKLSTGVYCNIAMGSHCTHEEHTVLAMVGGNFGLQQLDSLPSAVNPSASDQDLQQA

pLDDT: mean 86.25, std 13.7, range [36.75, 97.62]

Secondary structure (DSSP, 8-state):
-HHHHHHHHHHHHHHT-GGGHHHHHHHHHHHHHHHHHHT-HHHHHHHHHH-GGGHHHHT--TT---S-PPP-HHHHHHHHHHH-TTTS-GGGS-HHHHSTT-STTHHHHHHHHHHHHHTTPPEETTEETTS-B----S---SSHHHHHHHHHHHTT--HHHHTTS-GGG-TTGGGTTTS--

Radius of gyration: 17.32 Å; chains: 1; bounding box: 32×39×53 Å

Organism: NCBI:txid60419

InterPro domains:
  IPR024990 Anaphase-promoting complex subunit 1 [PTHR12827] (2-169)
  IPR046794 Anaphase-promoting complex subunit 1, middle domain [PF20518] (7-119)